Protein AF-A0ABD0P092-F1 (afdb_monomer)

Sequence (64 aa):
VPGTRNELYYDCCKEPYPDVTFVVTIRRRTLYYALNLLIPCVLLSSMTLLIFLLPADSGEKISL

Mean predicted aligned error: 13.77 Å

Secondary structure (DSSP, 8-state):
--EEEEEEPPTT-SSPEEEEEE-------HHHHHHHHHHHHHHHHHHHHHHHHS--SS------

InterPro domains:
  IPR006029 Neurotransmitter-gated ion-channel transmembrane domain [PF02932] (37-64)
  IPR006201 Neurotransmitter-gated ion-channel [PTHR18945] (13-63)
  IPR036719 Neurotransmitter-gated ion-channel transmembrane domain superfamily [SSF90112] (30-64)
  IPR036734 Neurotransmitter-gated ion-channel ligand-binding domain superfamily [G3DSA:2.70.170.10] (1-34)
  IPR036734 Neurotransmitter-gated ion-channel ligand-binding domain superfamily [SSF63712] (2-29)
  IPR038050 Neuronal acetylcholine receptor [G3DSA:1.20.58.390] (35-64)

Foldseek 3Di:
DPWDWDFDDDPVDPHTDIDTDDDDDDDDPCVVVCCVVVVVVVVVVVVVVVVVVPPPPDPPPDDD

Organism: Cirrhinus mrigala (NCBI:txid683832)

Structure (mmCIF, N/CA/C/O backbone):
data_AF-A0ABD0P092-F1
#
_entry.id   AF-A0ABD0P092-F1
#
loop_
_atom_site.group_PDB
_atom_site.id
_atom_site.type_symbol
_atom_site.label_atom_id
_atom_site.label_alt_id
_atom_site.label_comp_id
_atom_site.label_asym_id
_atom_site.label_entity_id
_atom_site.label_seq_id
_atom_site.pdbx_PDB_ins_code
_atom_site.Cartn_x
_atom_site.Cartn_y
_atom_site.Cartn_z
_atom_site.occupancy
_atom_site.B_iso_or_equiv
_atom_site.auth_seq_id
_atom_site.auth_comp_id
_atom_site.auth_asym_id
_atom_site.auth_atom_id
_atom_site.pdbx_PDB_model_num
ATOM 1 N N . VAL A 1 1 ? -11.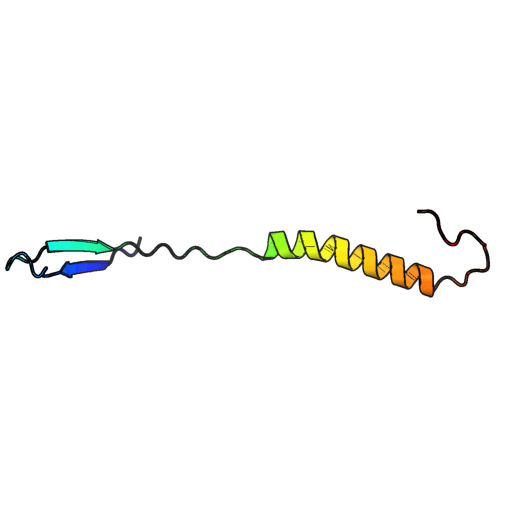205 12.144 16.300 1.00 57.34 1 VAL A N 1
ATOM 2 C CA . VAL A 1 1 ? -11.324 10.743 15.836 1.00 57.34 1 VAL A CA 1
ATOM 3 C C . VAL A 1 1 ? -12.806 10.406 15.763 1.00 57.34 1 VAL A C 1
ATOM 5 O O . VAL A 1 1 ? -13.472 10.638 16.763 1.00 57.34 1 VAL A O 1
ATOM 8 N N . PRO A 1 2 ? -13.371 10.003 14.613 1.00 60.38 2 PRO A N 1
ATOM 9 C CA . PRO A 1 2 ? -14.783 9.636 14.550 1.00 60.38 2 PRO A CA 1
ATOM 10 C C . PRO A 1 2 ? -14.952 8.297 15.280 1.00 60.38 2 PRO A C 1
ATOM 12 O O . PRO A 1 2 ? -14.638 7.242 14.737 1.00 60.38 2 PRO A O 1
ATOM 15 N N . GLY A 1 3 ? -15.319 8.360 16.559 1.00 64.56 3 GLY A N 1
ATOM 16 C CA . GLY A 1 3 ? -15.721 7.200 17.346 1.00 64.56 3 GLY A CA 1
ATOM 17 C C . GLY A 1 3 ? -17.238 7.127 17.323 1.00 64.56 3 GLY A C 1
ATOM 18 O O . GLY A 1 3 ? -17.893 8.031 17.841 1.00 64.56 3 GLY A O 1
ATOM 19 N N . THR A 1 4 ? -17.792 6.097 16.693 1.00 76.12 4 THR A N 1
ATOM 20 C CA . THR A 1 4 ? -19.234 5.844 16.746 1.00 76.12 4 THR A CA 1
ATOM 21 C C . THR A 1 4 ? -19.507 5.062 18.024 1.00 76.12 4 THR A C 1
ATOM 23 O O . THR A 1 4 ? -18.902 4.011 18.245 1.00 76.12 4 THR A O 1
ATOM 26 N N . ARG A 1 5 ? -20.369 5.603 18.889 1.00 79.81 5 ARG A N 1
ATOM 27 C CA . ARG A 1 5 ? -20.857 4.901 20.080 1.00 79.81 5 ARG A CA 1
ATOM 28 C C . ARG A 1 5 ? -22.005 3.997 19.654 1.00 79.81 5 ARG A C 1
ATOM 30 O O . ARG A 1 5 ? -23.009 4.510 19.164 1.00 79.81 5 ARG A O 1
ATOM 37 N N . ASN A 1 6 ? -21.853 2.697 19.861 1.00 78.44 6 ASN A N 1
ATOM 38 C CA . ASN A 1 6 ? -22.908 1.716 19.649 1.00 78.44 6 ASN A CA 1
ATOM 39 C C . ASN A 1 6 ? -23.313 1.108 20.997 1.00 78.44 6 ASN A C 1
ATOM 41 O O . ASN A 1 6 ? -22.548 1.113 21.961 1.00 78.44 6 ASN A O 1
ATOM 45 N N . GLU A 1 7 ? -24.556 0.650 21.082 1.00 81.69 7 GLU A N 1
ATOM 46 C CA . GLU A 1 7 ? -25.096 -0.056 22.243 1.00 81.69 7 GLU A CA 1
ATOM 47 C C . GLU A 1 7 ? -25.594 -1.411 21.735 1.00 81.69 7 GLU A C 1
ATOM 49 O O . GLU A 1 7 ? -26.600 -1.484 21.028 1.00 81.69 7 GLU A O 1
ATOM 54 N N . LEU A 1 8 ? -24.838 -2.472 22.020 1.00 81.81 8 LEU A N 1
ATOM 55 C CA . LEU A 1 8 ? -25.104 -3.827 21.534 1.00 81.81 8 LEU A CA 1
ATOM 56 C C . LEU A 1 8 ? -25.745 -4.675 22.640 1.00 81.81 8 LEU A C 1
ATOM 58 O O . LEU A 1 8 ? -25.300 -4.662 23.789 1.00 81.81 8 LEU A O 1
ATOM 62 N N . TYR A 1 9 ? -26.774 -5.440 22.273 1.00 85.12 9 TYR A N 1
ATOM 63 C CA . TYR A 1 9 ? -27.345 -6.500 23.105 1.00 85.12 9 TYR A CA 1
ATOM 64 C C . TYR A 1 9 ? -26.727 -7.832 22.681 1.00 85.12 9 TYR A C 1
ATOM 66 O O . TYR A 1 9 ? -26.817 -8.209 21.513 1.00 85.12 9 TYR A O 1
ATOM 74 N N . TYR A 1 10 ? -26.087 -8.528 23.617 1.00 83.50 10 TYR A N 1
ATOM 75 C CA . TYR A 1 10 ? -25.494 -9.842 23.374 1.00 83.50 10 TYR A CA 1
ATOM 76 C C . TYR A 1 10 ? -26.463 -10.942 23.811 1.00 83.50 10 TYR A C 1
ATOM 78 O O . TYR A 1 10 ? -27.149 -10.789 24.815 1.00 83.50 10 TYR A O 1
ATOM 86 N N . ASP A 1 11 ? -26.466 -12.089 23.127 1.00 82.94 11 ASP A N 1
ATOM 87 C CA . ASP A 1 11 ? -27.355 -13.219 23.460 1.00 82.94 11 ASP A CA 1
ATOM 88 C C . ASP A 1 11 ? -27.181 -13.745 24.899 1.00 82.94 11 ASP A C 1
ATOM 90 O O . ASP A 1 11 ? -28.049 -14.443 25.422 1.00 82.94 11 ASP A O 1
ATOM 94 N N . CYS A 1 12 ? -26.067 -13.411 25.561 1.00 83.12 12 CYS A N 1
ATOM 95 C CA . CYS A 1 12 ? -25.796 -13.808 26.938 1.00 83.12 12 CYS A CA 1
ATOM 96 C C . CYS A 1 12 ? -26.535 -12.976 28.002 1.00 83.12 12 CYS A C 1
ATOM 98 O O . CYS A 1 12 ? -26.760 -13.502 29.092 1.00 83.12 12 CYS A O 1
ATOM 100 N N . CYS A 1 13 ? -26.917 -11.722 27.721 1.00 79.69 13 CYS A N 1
ATOM 101 C CA . CYS A 1 13 ? -27.440 -10.785 28.725 1.00 79.69 13 CYS A CA 1
ATOM 102 C C . CYS A 1 13 ? -28.503 -9.841 28.136 1.00 79.69 13 CYS A C 1
ATOM 104 O O . CYS A 1 13 ? -28.402 -9.396 26.997 1.00 79.69 13 CYS A O 1
ATOM 106 N N . LYS A 1 14 ? -29.516 -9.479 28.935 1.00 80.81 14 LYS A N 1
ATOM 107 C CA . LYS A 1 14 ? -30.584 -8.545 28.520 1.00 80.81 14 LYS A CA 1
ATOM 108 C C . LYS A 1 14 ? -30.197 -7.074 28.670 1.00 80.81 14 LYS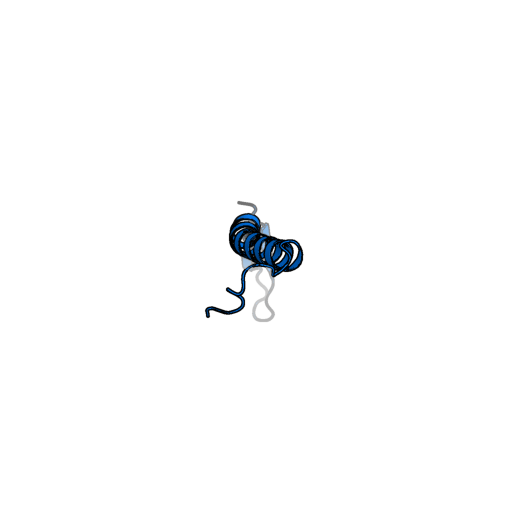 A C 1
ATOM 110 O O . LYS A 1 14 ? -30.984 -6.212 28.293 1.00 80.81 14 LYS A O 1
ATOM 115 N N . GLU A 1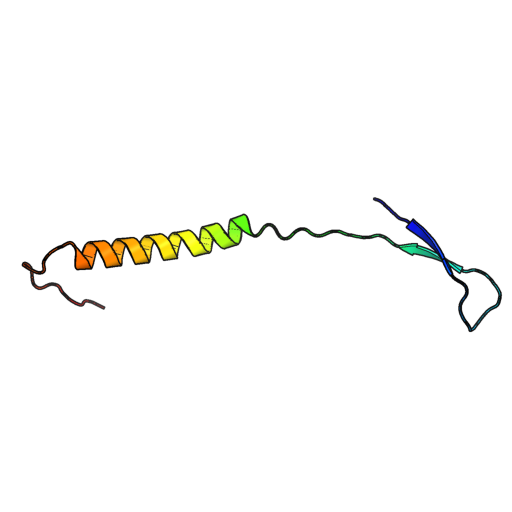 15 ? -29.029 -6.775 29.227 1.00 83.75 15 GLU A N 1
ATOM 116 C CA . GLU A 1 15 ? -28.548 -5.410 29.416 1.00 83.75 15 GLU A CA 1
ATOM 117 C C . GLU A 1 15 ? -27.736 -4.921 28.196 1.00 83.75 15 GLU A C 1
ATOM 119 O O . GLU A 1 15 ? -26.907 -5.671 27.673 1.00 83.75 15 GLU A O 1
ATOM 124 N N . PRO A 1 16 ? -27.934 -3.667 27.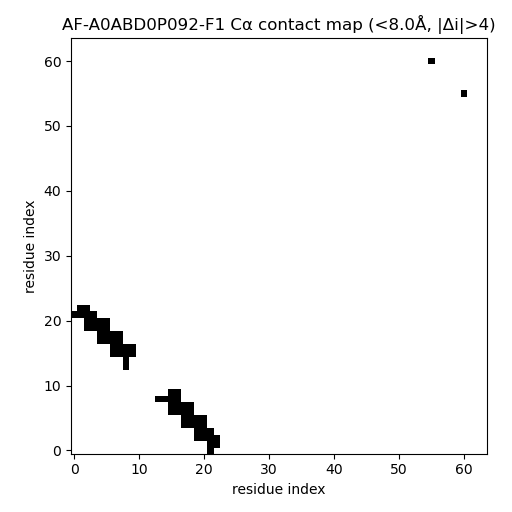739 1.00 83.19 16 PRO A N 1
ATOM 125 C CA . PRO A 1 16 ? -27.155 -3.095 26.644 1.00 83.19 16 PRO A CA 1
ATOM 126 C C . PRO A 1 16 ? -25.717 -2.793 27.080 1.00 83.19 16 PRO A C 1
ATOM 128 O O . PRO A 1 16 ? -25.492 -2.100 28.075 1.00 83.19 16 PRO A O 1
ATOM 131 N N . TYR A 1 17 ? -24.740 -3.243 26.292 1.00 82.50 17 TYR A N 1
ATOM 132 C CA . TYR A 1 17 ? -23.326 -2.939 26.504 1.00 82.50 17 TYR A CA 1
ATOM 133 C C . TYR A 1 17 ? -22.874 -1.825 25.548 1.00 82.50 17 TYR A C 1
ATOM 135 O O . TYR A 1 17 ? -22.993 -1.987 24.331 1.00 82.50 17 TYR A O 1
ATOM 143 N N . PRO A 1 18 ? -22.351 -0.696 26.063 1.00 83.88 18 PRO A N 1
ATOM 144 C CA . PRO A 1 18 ? -21.835 0.375 25.222 1.00 83.88 18 PRO A CA 1
ATOM 145 C C . PRO A 1 18 ? -20.436 0.032 24.694 1.00 83.88 18 PRO A C 1
ATOM 147 O O . PRO A 1 18 ? -19.517 -0.225 25.474 1.00 83.88 18 PRO A O 1
ATOM 150 N N . ASP A 1 19 ? -20.250 0.105 23.379 1.00 82.56 19 ASP A N 1
ATOM 151 C CA . ASP A 1 19 ? -18.950 0.025 22.716 1.00 82.56 19 ASP A CA 1
ATOM 152 C C . ASP A 1 19 ? -18.631 1.320 21.958 1.00 82.56 19 ASP A C 1
ATOM 154 O O . ASP A 1 19 ? -19.508 2.085 21.544 1.00 82.56 19 ASP A O 1
ATOM 158 N N . VAL A 1 20 ? -17.336 1.591 21.799 1.00 85.12 20 VAL A N 1
ATOM 159 C CA . VAL A 1 20 ? -16.845 2.707 20.991 1.00 85.12 20 VAL A CA 1
ATOM 160 C C . VAL A 1 20 ? -15.978 2.128 19.890 1.00 85.12 20 VAL A C 1
ATOM 162 O O . VAL A 1 20 ? -14.849 1.697 20.127 1.00 85.12 20 VAL A O 1
ATOM 165 N N . THR A 1 21 ? -16.509 2.131 18.673 1.00 85.06 21 THR A N 1
ATOM 166 C CA . THR A 1 21 ? -15.792 1.629 17.505 1.00 85.06 21 THR A CA 1
ATOM 167 C C . THR A 1 21 ? -15.063 2.784 16.820 1.00 85.06 21 THR A C 1
ATOM 169 O O . THR A 1 21 ? -15.680 3.738 16.338 1.00 85.06 21 THR A O 1
ATOM 172 N N . PHE A 1 22 ? -13.732 2.700 16.763 1.00 84.12 22 PHE A N 1
ATOM 173 C CA . PHE A 1 22 ? -12.891 3.651 16.037 1.00 84.12 22 PHE A CA 1
ATOM 174 C C . PHE A 1 22 ? -12.505 3.083 14.675 1.00 84.12 22 PHE A C 1
ATOM 176 O O . PHE A 1 22 ? -11.815 2.069 14.583 1.00 84.12 22 PHE A O 1
ATOM 183 N N . VAL A 1 23 ? -12.910 3.764 13.605 1.00 81.94 23 VAL A N 1
ATOM 184 C CA . VAL A 1 23 ? -12.530 3.380 12.242 1.00 81.94 23 VAL A CA 1
ATOM 185 C C . VAL A 1 23 ? -11.256 4.123 11.849 1.00 81.94 23 VAL A C 1
ATOM 187 O O . VAL A 1 23 ? -11.256 5.345 11.686 1.00 81.94 23 VAL A O 1
ATOM 190 N N . VAL A 1 24 ? -10.154 3.386 11.691 1.00 82.69 24 VAL A N 1
ATOM 191 C CA . VAL A 1 24 ? -8.875 3.932 11.218 1.00 82.69 24 VAL A CA 1
ATOM 192 C C . VAL A 1 24 ? -8.739 3.667 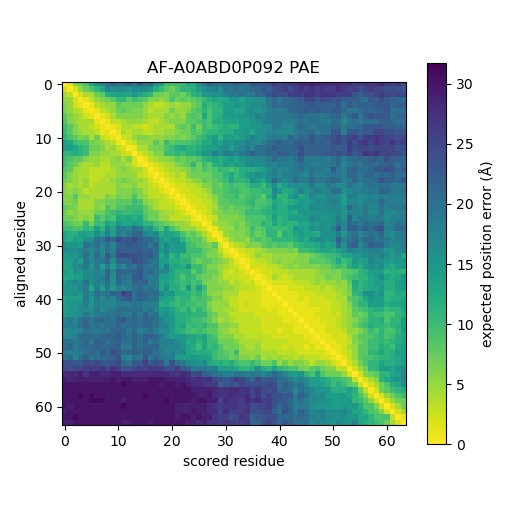9.722 1.00 82.69 24 VAL A C 1
ATOM 194 O O . VAL A 1 24 ? -8.335 2.588 9.292 1.00 82.69 24 VAL A O 1
ATOM 197 N N . THR A 1 25 ? -9.061 4.667 8.904 1.00 79.56 25 THR A N 1
ATOM 198 C CA . THR A 1 25 ? -8.915 4.568 7.446 1.00 79.56 25 THR A CA 1
ATOM 199 C C . THR A 1 25 ? -7.460 4.816 7.042 1.00 79.56 25 THR A C 1
ATOM 201 O O . THR A 1 25 ? -7.036 5.952 6.826 1.00 79.56 25 THR A O 1
ATOM 204 N N . ILE A 1 26 ? -6.669 3.747 6.932 1.00 80.38 26 ILE A N 1
ATOM 205 C CA . ILE A 1 26 ? -5.276 3.820 6.471 1.00 80.38 26 ILE A CA 1
ATOM 206 C C . ILE A 1 26 ? -5.257 3.840 4.938 1.00 80.38 26 ILE A C 1
ATOM 208 O O . ILE A 1 26 ? -5.520 2.831 4.285 1.00 80.38 26 ILE A O 1
ATOM 212 N N . ARG A 1 27 ? -4.907 4.981 4.333 1.00 79.25 27 ARG A N 1
ATOM 213 C CA . ARG A 1 27 ? -4.688 5.073 2.880 1.00 79.25 27 ARG A CA 1
ATOM 214 C C . ARG A 1 27 ? -3.232 4.749 2.549 1.00 79.25 27 ARG A C 1
ATOM 216 O O . ARG A 1 27 ? -2.325 5.492 2.919 1.00 79.25 27 ARG A O 1
ATOM 223 N N . ARG A 1 28 ? -3.001 3.667 1.799 1.00 74.25 28 ARG A N 1
ATOM 224 C CA . ARG A 1 28 ? -1.666 3.305 1.298 1.00 74.25 28 ARG A CA 1
ATOM 225 C C . ARG A 1 28 ? -1.184 4.391 0.322 1.00 74.25 28 ARG A C 1
ATOM 227 O O . ARG A 1 28 ? -1.797 4.597 -0.724 1.00 74.25 28 ARG A O 1
ATOM 234 N N . ARG A 1 29 ? -0.098 5.103 0.644 1.00 69.69 29 ARG A N 1
ATOM 235 C CA . ARG A 1 29 ? 0.569 6.019 -0.301 1.00 69.69 29 ARG A CA 1
ATOM 236 C C . ARG A 1 29 ? 1.429 5.201 -1.270 1.00 69.69 29 ARG A C 1
ATOM 238 O O . ARG A 1 29 ? 2.626 5.043 -1.068 1.00 69.69 29 ARG A O 1
ATOM 245 N N . THR A 1 30 ? 0.809 4.667 -2.320 1.00 64.50 30 THR A N 1
ATOM 246 C CA . THR A 1 30 ? 1.484 3.867 -3.360 1.00 64.50 30 THR A CA 1
ATOM 247 C C . THR A 1 30 ? 2.440 4.675 -4.235 1.00 64.50 30 THR A C 1
ATOM 249 O O . THR A 1 30 ? 3.288 4.077 -4.882 1.00 64.50 30 THR A O 1
ATOM 252 N N . LEU A 1 31 ? 2.365 6.012 -4.228 1.00 66.12 31 LEU A N 1
ATOM 253 C CA . LEU A 1 31 ? 3.204 6.871 -5.074 1.00 66.12 31 LEU A CA 1
ATOM 254 C C . LEU A 1 31 ? 4.709 6.689 -4.840 1.00 66.12 31 LEU A C 1
ATOM 256 O O . LEU A 1 31 ? 5.461 6.668 -5.804 1.00 66.12 31 LEU A O 1
ATOM 260 N N . TYR A 1 32 ? 5.158 6.511 -3.595 1.00 70.75 32 TYR A N 1
ATOM 261 C CA . TYR A 1 32 ? 6.593 6.366 -3.311 1.00 70.75 32 TYR A CA 1
ATOM 262 C C . TYR A 1 32 ? 7.145 5.018 -3.801 1.00 70.75 32 TYR A C 1
ATOM 264 O O . TYR A 1 32 ? 8.208 4.955 -4.411 1.00 70.75 32 TYR A O 1
ATOM 272 N N . TYR A 1 33 ? 6.376 3.943 -3.603 1.00 72.56 33 TYR A N 1
ATOM 273 C CA . TYR A 1 33 ? 6.719 2.610 -4.106 1.00 72.56 33 TYR A CA 1
ATOM 274 C C . TYR A 1 33 ? 6.615 2.525 -5.629 1.00 72.56 33 TYR A C 1
ATOM 276 O O . TYR A 1 33 ? 7.480 1.936 -6.266 1.00 72.56 33 TYR A O 1
ATOM 284 N N . ALA A 1 34 ? 5.589 3.143 -6.217 1.00 77.94 34 ALA A N 1
ATOM 285 C CA . ALA A 1 34 ? 5.406 3.173 -7.658 1.00 77.94 34 ALA A CA 1
ATOM 286 C C . ALA A 1 34 ? 6.538 3.941 -8.344 1.00 77.94 34 ALA A C 1
ATOM 288 O O . ALA A 1 34 ? 7.088 3.429 -9.304 1.00 77.94 34 ALA A O 1
ATOM 289 N N . LEU A 1 35 ? 6.947 5.109 -7.837 1.00 80.50 35 LEU A N 1
ATOM 290 C CA . LEU A 1 35 ? 8.064 5.865 -8.412 1.00 80.50 35 LEU A CA 1
ATOM 291 C C . LEU A 1 35 ? 9.391 5.099 -8.305 1.00 80.50 35 LEU A C 1
ATOM 293 O O . LEU A 1 35 ? 10.090 4.981 -9.306 1.00 80.50 35 LEU A O 1
ATOM 297 N N . ASN A 1 36 ? 9.702 4.497 -7.150 1.00 82.25 36 ASN A N 1
ATOM 298 C CA . ASN A 1 36 ? 10.925 3.697 -6.989 1.00 82.25 36 ASN A CA 1
ATOM 299 C C . ASN A 1 36 ? 10.961 2.424 -7.854 1.00 82.25 36 ASN A C 1
ATOM 301 O O . ASN A 1 36 ? 12.049 1.950 -8.156 1.00 82.25 36 ASN A O 1
ATOM 305 N N . LEU A 1 37 ? 9.811 1.875 -8.266 1.00 84.38 37 LEU A N 1
ATOM 306 C CA . LEU A 1 37 ? 9.723 0.747 -9.208 1.00 84.38 37 LEU A CA 1
ATOM 307 C C . LEU A 1 37 ? 9.646 1.195 -10.677 1.00 84.38 37 LEU A C 1
ATOM 309 O O . LEU A 1 37 ? 10.170 0.521 -11.558 1.00 84.38 37 LEU A O 1
ATOM 313 N N . LEU A 1 38 ? 9.028 2.341 -10.960 1.00 87.94 38 LEU A N 1
ATOM 314 C CA . LEU A 1 38 ? 8.876 2.866 -12.316 1.00 87.94 38 LEU A CA 1
ATOM 315 C C . LEU A 1 38 ? 10.194 3.447 -12.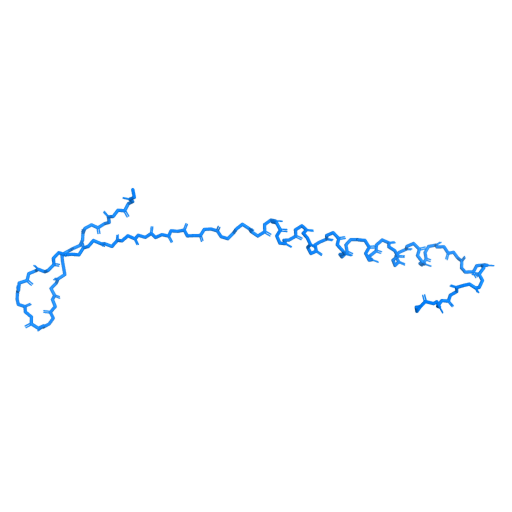843 1.00 87.94 38 LEU A C 1
ATOM 317 O O . LEU A 1 38 ? 10.504 3.255 -14.012 1.00 87.94 38 LEU A O 1
ATOM 321 N N . ILE A 1 39 ? 10.989 4.107 -11.991 1.00 88.69 39 ILE A N 1
ATOM 322 C CA . ILE A 1 39 ? 12.312 4.649 -12.347 1.00 88.69 39 ILE A CA 1
ATOM 323 C C . ILE A 1 39 ? 13.239 3.568 -12.939 1.00 88.69 39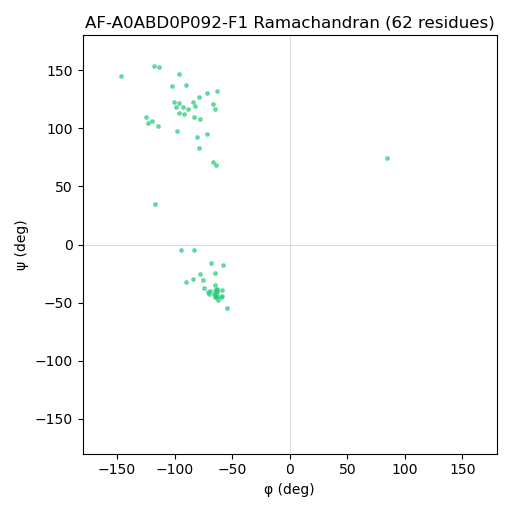 ILE A C 1
ATOM 325 O O . ILE A 1 39 ? 13.704 3.765 -14.064 1.00 88.69 39 ILE A O 1
ATOM 329 N N . PRO A 1 40 ? 13.489 2.419 -12.274 1.00 89.31 40 PRO A N 1
ATOM 330 C CA . PRO A 1 40 ? 14.330 1.373 -12.849 1.00 89.31 40 PRO A CA 1
ATOM 331 C C . PRO A 1 40 ? 13.705 0.756 -14.106 1.00 89.31 40 PRO A C 1
ATOM 333 O O . PRO A 1 40 ? 14.430 0.473 -15.053 1.00 89.31 40 PRO A O 1
ATOM 336 N N . CYS A 1 41 ? 12.376 0.613 -14.180 1.00 90.62 41 CYS A N 1
ATOM 337 C CA . CYS A 1 41 ? 11.709 0.126 -15.393 1.00 90.62 41 CYS A CA 1
ATOM 338 C C . CYS A 1 41 ? 11.889 1.066 -16.594 1.00 90.62 41 CYS A C 1
ATOM 340 O O . CYS A 1 41 ? 12.192 0.602 -17.693 1.00 90.62 41 CYS A O 1
ATOM 342 N N . VAL A 1 42 ? 11.737 2.379 -16.401 1.00 92.06 42 VAL A N 1
ATOM 343 C CA . VAL A 1 42 ? 11.915 3.374 -17.468 1.00 92.06 42 VAL A CA 1
ATOM 344 C C . VAL A 1 42 ? 13.374 3.408 -17.923 1.00 92.06 42 VAL A C 1
ATOM 346 O O . VAL A 1 42 ? 13.621 3.382 -19.126 1.00 92.06 42 VAL A O 1
ATOM 349 N N . LEU A 1 43 ? 14.331 3.366 -16.989 1.00 90.19 43 LEU A N 1
ATOM 350 C CA . LEU A 1 43 ? 15.765 3.279 -17.291 1.00 90.19 43 LEU A CA 1
ATOM 351 C C . LEU A 1 43 ? 16.119 2.016 -18.090 1.00 90.19 43 LEU A C 1
ATOM 353 O O . LEU A 1 43 ? 16.830 2.097 -19.085 1.00 90.19 43 LEU A O 1
ATOM 357 N N . LEU A 1 44 ? 15.596 0.850 -17.703 1.00 90.19 44 LEU A N 1
ATOM 358 C CA . LEU A 1 44 ? 15.829 -0.396 -18.441 1.00 90.19 44 LEU A CA 1
ATOM 359 C C . LEU A 1 44 ? 15.221 -0.341 -19.845 1.00 90.19 44 LEU A C 1
ATOM 361 O O . LEU A 1 44 ? 15.863 -0.746 -20.815 1.00 90.19 44 LEU A O 1
ATOM 365 N N . SER A 1 45 ? 14.004 0.191 -19.976 1.00 90.31 45 SER A N 1
ATOM 366 C CA . SER A 1 45 ? 13.345 0.322 -21.278 1.00 90.31 45 SER A CA 1
ATOM 367 C C . SER A 1 45 ? 14.085 1.291 -22.205 1.00 90.31 45 SER A C 1
ATOM 369 O O . SER A 1 45 ? 14.247 0.992 -23.387 1.00 90.31 45 SER A O 1
ATOM 371 N N . SER A 1 46 ? 14.609 2.404 -21.677 1.00 88.88 46 SER A N 1
ATOM 372 C CA . SER A 1 46 ? 15.371 3.376 -22.461 1.00 88.88 46 SER A CA 1
ATOM 373 C C . SER A 1 46 ? 16.733 2.829 -22.878 1.00 88.88 46 SER A C 1
ATOM 375 O O . SER A 1 46 ? 17.092 2.970 -24.042 1.00 88.88 46 SER A O 1
ATOM 377 N N . MET A 1 47 ? 17.450 2.135 -21.985 1.00 85.19 47 MET A N 1
ATOM 378 C CA . MET A 1 47 ? 18.690 1.422 -22.319 1.00 85.19 47 MET A CA 1
ATOM 379 C C . MET A 1 47 ? 18.453 0.375 -23.412 1.00 85.19 47 MET A C 1
ATOM 381 O O . MET A 1 47 ? 19.201 0.316 -24.381 1.00 85.19 47 MET A O 1
AT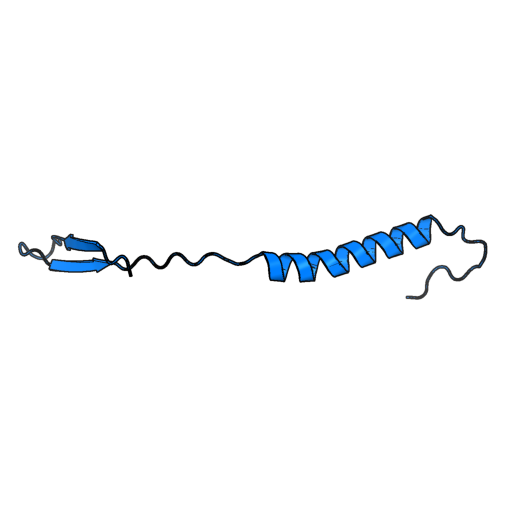OM 385 N N . THR A 1 48 ? 17.373 -0.404 -23.304 1.00 83.94 48 THR A N 1
ATOM 386 C CA . THR A 1 48 ? 17.010 -1.412 -24.311 1.00 83.94 48 THR A CA 1
ATOM 387 C C . THR A 1 48 ? 16.730 -0.768 -25.668 1.00 83.94 48 THR A C 1
ATOM 389 O O . THR A 1 48 ? 17.276 -1.199 -26.679 1.00 83.94 48 THR A O 1
ATOM 392 N N . LEU A 1 49 ? 15.925 0.298 -25.706 1.00 82.81 49 LEU A N 1
ATOM 393 C CA . LEU A 1 49 ? 15.638 1.030 -26.942 1.00 82.81 49 LEU A CA 1
ATOM 394 C C . LEU A 1 49 ? 16.894 1.669 -27.543 1.00 82.81 49 LEU A C 1
ATOM 396 O O . LEU A 1 49 ? 17.063 1.628 -28.757 1.00 82.81 49 LEU A O 1
ATOM 400 N N . LEU A 1 50 ? 17.791 2.209 -26.714 1.00 80.00 50 LEU A N 1
ATOM 401 C CA . LEU A 1 50 ? 19.066 2.774 -27.154 1.00 80.00 50 LEU A CA 1
ATOM 402 C C . LEU A 1 50 ? 19.960 1.702 -27.800 1.00 80.00 50 LEU A C 1
ATOM 404 O O . LEU A 1 50 ? 20.548 1.963 -28.842 1.00 80.00 50 LEU A O 1
ATOM 408 N N . ILE A 1 51 ? 20.006 0.489 -27.234 1.00 76.25 51 ILE A N 1
ATOM 409 C CA . ILE A 1 51 ? 20.726 -0.668 -27.800 1.00 76.25 51 ILE A CA 1
ATOM 410 C C . ILE A 1 51 ? 20.146 -1.087 -29.157 1.00 76.25 51 ILE A C 1
ATOM 412 O O . ILE A 1 51 ? 20.894 -1.480 -30.046 1.00 76.25 51 ILE A O 1
ATOM 416 N N . PHE A 1 52 ? 18.823 -1.028 -29.328 1.00 70.00 52 PHE A N 1
ATOM 417 C CA . PHE A 1 52 ? 18.185 -1.338 -30.612 1.00 70.00 52 PHE A CA 1
ATOM 418 C C . PHE A 1 52 ? 18.344 -0.218 -31.649 1.00 70.00 52 PHE A C 1
ATOM 420 O O . PHE A 1 52 ? 18.364 -0.506 -32.844 1.00 70.00 52 PHE A O 1
ATOM 427 N N . LEU A 1 53 ? 18.427 1.041 -31.208 1.00 69.19 53 LEU A N 1
ATOM 428 C CA . LEU A 1 53 ? 18.537 2.208 -32.084 1.00 69.19 53 LEU A CA 1
ATOM 429 C C . LEU A 1 53 ? 19.983 2.490 -32.511 1.00 69.19 53 LEU A C 1
ATOM 431 O O . LEU A 1 53 ? 20.192 3.020 -33.599 1.00 69.19 53 LEU A O 1
ATOM 435 N N . LEU A 1 54 ? 20.972 2.143 -31.682 1.00 63.25 54 LEU A N 1
ATOM 436 C CA . LEU A 1 54 ? 22.378 2.212 -32.056 1.00 63.25 54 LEU A CA 1
ATOM 437 C C . LEU A 1 54 ? 22.694 0.994 -32.946 1.00 63.25 54 LEU A C 1
ATOM 439 O O . LEU A 1 54 ? 22.715 -0.134 -32.447 1.00 63.25 54 LEU A O 1
ATOM 443 N N . PRO A 1 55 ? 22.906 1.170 -34.262 1.0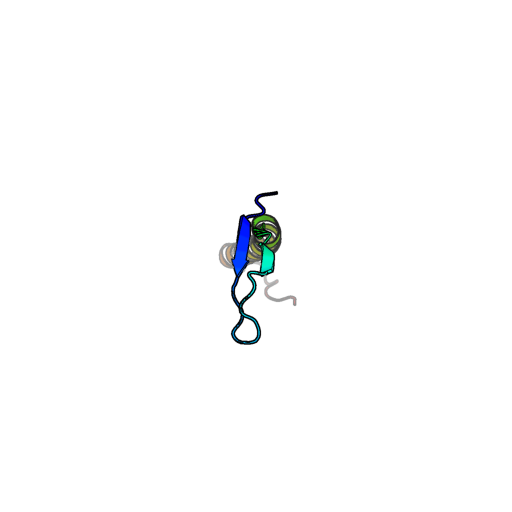0 52.16 55 PRO A N 1
ATOM 444 C CA . PRO A 1 55 ? 23.263 0.060 -35.123 1.00 52.16 55 PRO A CA 1
ATOM 445 C C . PRO A 1 55 ? 24.618 -0.467 -34.650 1.00 52.16 55 PRO A C 1
ATOM 447 O O . PRO A 1 55 ? 25.549 0.293 -34.383 1.00 52.16 55 PRO A O 1
ATOM 450 N N . ALA A 1 56 ? 24.698 -1.782 -34.495 1.00 51.91 56 ALA A N 1
ATOM 451 C CA . ALA A 1 56 ? 25.902 -2.511 -34.147 1.00 51.91 56 ALA A CA 1
ATOM 452 C C . ALA A 1 56 ? 26.952 -2.435 -35.277 1.00 51.91 56 ALA A C 1
ATOM 454 O O . ALA A 1 56 ? 27.209 -3.439 -35.933 1.00 51.91 56 ALA A O 1
ATOM 455 N N . ASP A 1 57 ? 27.561 -1.264 -35.482 1.00 52.00 57 ASP A N 1
ATOM 456 C CA . ASP A 1 57 ? 28.786 -1.095 -36.284 1.00 52.00 57 ASP A CA 1
ATOM 457 C C . ASP A 1 57 ? 30.067 -1.128 -35.431 1.00 52.00 57 ASP A C 1
ATOM 459 O O . ASP A 1 57 ? 31.169 -1.181 -35.967 1.00 52.00 57 ASP A O 1
ATOM 463 N N . SER A 1 58 ? 29.945 -1.203 -34.103 1.00 51.97 58 SER A N 1
ATOM 464 C CA . SER A 1 58 ? 31.058 -1.555 -33.218 1.00 51.97 58 SER A CA 1
ATOM 465 C C . SER A 1 58 ? 30.647 -2.736 -32.351 1.00 51.97 58 SER A C 1
ATOM 467 O O . SER A 1 58 ? 29.761 -2.628 -31.505 1.00 51.97 58 SER A O 1
ATOM 469 N N . GLY A 1 59 ? 31.260 -3.887 -32.627 1.00 53.53 59 GLY A N 1
ATOM 470 C CA . GLY A 1 59 ? 31.023 -5.178 -31.987 1.00 53.53 59 GLY A CA 1
ATOM 471 C C . GLY A 1 59 ? 31.372 -5.232 -30.499 1.00 53.53 59 GLY A C 1
ATOM 472 O O . GLY A 1 59 ? 32.266 -5.971 -30.114 1.00 53.53 59 GLY A O 1
ATOM 473 N N . GLU A 1 60 ? 30.614 -4.529 -29.662 1.00 51.75 60 GLU A N 1
ATOM 474 C CA . GLU A 1 60 ? 30.573 -4.728 -28.204 1.00 51.75 60 GLU A CA 1
ATOM 475 C C . GLU A 1 60 ? 29.174 -5.166 -27.754 1.00 51.75 60 GLU A C 1
ATOM 477 O O . GLU A 1 60 ? 28.666 -4.821 -26.687 1.00 51.75 60 GLU A O 1
ATOM 482 N N . LYS A 1 61 ? 28.511 -5.958 -28.602 1.00 48.62 61 LYS A N 1
ATOM 483 C CA . LYS A 1 61 ? 27.322 -6.691 -28.191 1.00 48.62 61 LYS A CA 1
ATOM 484 C C . LYS A 1 61 ? 27.761 -7.732 -27.149 1.00 48.62 61 LYS A C 1
ATOM 486 O O . LYS A 1 61 ? 28.525 -8.634 -27.470 1.00 48.62 61 LYS A O 1
ATOM 491 N N . ILE A 1 62 ? 27.177 -7.628 -25.956 1.00 52.72 62 ILE A N 1
ATOM 492 C CA . ILE A 1 62 ? 27.115 -8.644 -24.891 1.00 52.72 62 ILE A CA 1
ATOM 493 C C . ILE A 1 62 ? 28.342 -8.692 -23.959 1.00 52.72 62 ILE A C 1
ATOM 495 O O . ILE A 1 62 ? 29.105 -9.651 -23.955 1.00 52.72 62 ILE A O 1
ATOM 499 N N . SER A 1 63 ? 28.458 -7.712 -23.068 1.00 38.72 63 SER A N 1
ATOM 500 C CA . SER A 1 63 ? 28.881 -7.995 -21.688 1.00 38.72 63 SER A CA 1
ATOM 501 C C . SER A 1 63 ? 27.654 -7.652 -20.839 1.00 38.72 63 SER A C 1
ATOM 503 O O . SER A 1 63 ? 27.200 -6.511 -20.864 1.00 38.72 63 SER A O 1
ATOM 505 N N . LEU A 1 64 ? 26.857 -8.618 -20.367 1.00 43.12 64 LEU A N 1
ATOM 506 C CA . LEU A 1 64 ? 27.132 -9.397 -19.151 1.00 43.12 64 LEU A CA 1
ATOM 507 C C . LEU A 1 64 ? 27.885 -8.590 -18.094 1.00 43.12 64 LEU A C 1
ATOM 509 O O . LEU A 1 64 ? 29.050 -8.222 -18.364 1.00 43.12 64 LEU A O 1
#

pLDDT: mean 75.12, std 13.36, range [38.72, 92.06]

Radius of gyration: 29.44 Å; Cα contacts (8 Å, |Δi|>4): 33; chains: 1; bounding box: 62×25×66 Å

Solvent-accessible surface area (backbone atoms only — not comparable to full-atom values): 4277 Å² total; per-residue (Å²): 130,75,59,50,76,46,72,48,74,49,98,88,46,95,62,73,45,79,46,73,52,71,76,81,86,80,78,81,75,54,66,65,60,47,49,67,53,46,53,58,50,51,52,52,52,49,54,52,50,49,58,71,68,48,72,83,85,64,93,72,83,81,75,131